Protein AF-A0A452Y6N9-F1 (afdb_monomer_lite)

pLDDT: mean 77.78, std 12.84, range [48.53, 96.44]

Sequence (101 aa):
MAAILVSGVMGVGLPLAGRKRRTVQTGSAVFVAAKAFAAGVILATGFVHMLHDAEHALSNPCLPAGPWRRFPFPGFVAMLAALATLVLDVLVTRFYETKHR

Foldseek 3Di:
DVVVVVVVCVVVVVVVVVVVPPPPDVPDVVVVVVVVVVVVVVVCCCVVPVLVVQLVVLCDPPDPCPDSNPDSVSVVVVVVVVVVVVVVVVVVVVVVVVVVD

InterPro domains:
  IPR003689 Zinc/iron permease [PF02535] (1-98)

Secondary structure (DSSP, 8-state):
-HHHHHHHHHHHHHHHHHHHSTTS-TT-HHHHHHHHHHHHHHHHIIIIIIHHHHHHHHT-TTS-TTTTTTS-HHHHHHHHHHHHHHHHHHHHHHHHHHHT-

Organism: Aegilops tauschii subsp. strangulata (NCBI:txid200361)

Structure (mmCIF, N/CA/C/O backbone):
data_AF-A0A452Y6N9-F1
#
_entry.id   AF-A0A452Y6N9-F1
#
loop_
_atom_site.group_PDB
_atom_site.id
_atom_site.type_symbol
_atom_site.label_atom_id
_atom_site.label_alt_id
_atom_site.label_comp_id
_atom_site.label_asym_id
_atom_site.label_entity_id
_atom_site.label_seq_id
_atom_site.pdbx_PDB_ins_code
_atom_site.Cartn_x
_atom_site.Cartn_y
_atom_site.Cartn_z
_atom_site.occupancy
_atom_site.B_iso_or_equiv
_atom_site.auth_seq_id
_atom_site.auth_comp_i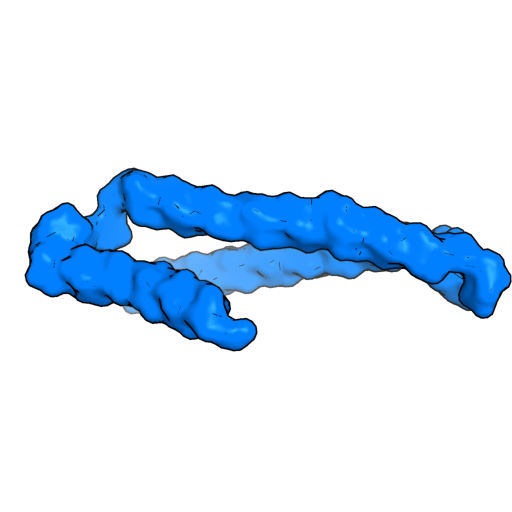d
_atom_site.auth_asym_id
_atom_site.auth_atom_id
_atom_site.pdbx_PDB_model_num
ATOM 1 N N . MET A 1 1 ? 8.325 -20.888 11.917 1.00 64.69 1 MET A N 1
ATOM 2 C CA . MET A 1 1 ? 6.887 -21.241 12.025 1.00 64.69 1 MET A CA 1
ATOM 3 C C . MET A 1 1 ? 6.258 -20.896 13.376 1.00 64.69 1 MET A C 1
ATOM 5 O O . MET A 1 1 ? 5.286 -20.155 13.372 1.00 64.69 1 MET A O 1
ATOM 9 N N . ALA A 1 2 ? 6.776 -21.384 14.514 1.00 80.31 2 ALA A N 1
ATOM 10 C CA . ALA A 1 2 ? 6.122 -21.214 15.824 1.00 80.31 2 ALA A CA 1
ATOM 11 C C . ALA A 1 2 ? 5.864 -19.745 16.221 1.00 80.31 2 ALA A C 1
ATOM 13 O O . ALA A 1 2 ? 4.771 -19.414 16.666 1.00 80.31 2 ALA A O 1
ATOM 14 N N . ALA A 1 3 ? 6.820 -18.846 15.971 1.00 82.19 3 ALA A N 1
ATOM 15 C CA . ALA A 1 3 ? 6.660 -17.420 16.270 1.00 82.19 3 ALA A CA 1
ATOM 16 C C . ALA A 1 3 ? 5.516 -16.751 15.481 1.00 82.19 3 ALA A C 1
ATOM 18 O O . ALA A 1 3 ? 4.844 -15.879 16.018 1.00 82.19 3 ALA A O 1
ATOM 19 N N . ILE A 1 4 ? 5.266 -17.187 14.240 1.00 82.44 4 ILE A N 1
ATOM 20 C CA . ILE A 1 4 ? 4.224 -16.633 13.356 1.00 82.44 4 ILE A CA 1
ATOM 21 C C . ILE A 1 4 ? 2.837 -17.095 13.821 1.00 82.44 4 ILE A C 1
ATOM 23 O O . ILE A 1 4 ? 1.884 -16.324 13.834 1.00 82.44 4 ILE A O 1
ATOM 27 N N . LEU A 1 5 ? 2.738 -18.356 14.250 1.00 83.62 5 LEU A N 1
ATOM 28 C CA . LEU A 1 5 ? 1.525 -18.910 14.852 1.00 83.62 5 LEU A CA 1
ATOM 29 C C . LEU A 1 5 ? 1.189 -18.200 16.164 1.00 83.62 5 LEU A C 1
ATOM 31 O O . LEU A 1 5 ? 0.053 -17.783 16.3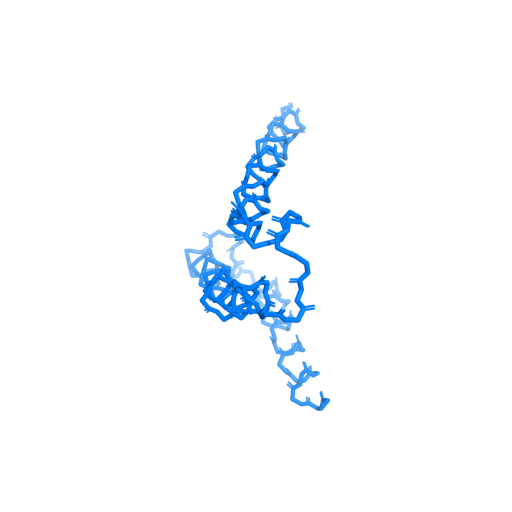56 1.00 83.62 5 LEU A O 1
ATOM 35 N N . VAL A 1 6 ? 2.176 -18.019 17.044 1.00 83.69 6 VAL A N 1
ATOM 36 C CA . VAL A 1 6 ? 1.972 -17.361 18.340 1.00 83.69 6 VAL A CA 1
ATOM 37 C C . VAL A 1 6 ? 1.612 -15.887 18.160 1.00 83.69 6 VAL A C 1
ATOM 39 O O . VAL A 1 6 ? 0.658 -15.422 18.779 1.00 83.69 6 VAL A O 1
ATOM 42 N N . SER A 1 7 ? 2.303 -15.153 17.284 1.00 81.38 7 SER A N 1
ATOM 43 C CA . SER A 1 7 ? 1.976 -13.748 17.013 1.00 81.38 7 SER A CA 1
ATOM 44 C C . SER A 1 7 ? 0.624 -13.587 16.313 1.00 81.38 7 SER A C 1
ATOM 46 O O . SER A 1 7 ? -0.121 -12.669 16.650 1.00 81.38 7 SER A O 1
ATOM 48 N N . GLY A 1 8 ? 0.255 -14.505 15.412 1.00 78.12 8 GLY A N 1
ATOM 49 C CA . GLY A 1 8 ? -1.059 -14.540 14.770 1.00 78.12 8 GLY A CA 1
ATOM 50 C C . GLY A 1 8 ? -2.191 -14.826 15.760 1.00 78.12 8 GLY A C 1
ATOM 51 O O . GLY A 1 8 ? -3.181 -14.096 15.796 1.00 78.12 8 GLY A O 1
ATOM 52 N N . VAL A 1 9 ? -2.026 -15.833 16.624 1.00 81.31 9 VAL A N 1
ATOM 53 C CA . VAL A 1 9 ? -2.996 -16.160 17.684 1.00 81.31 9 VAL A CA 1
ATOM 54 C C . VAL A 1 9 ? -3.120 -15.013 18.683 1.00 81.31 9 VAL A C 1
ATOM 56 O O . VAL A 1 9 ? -4.233 -14.677 19.076 1.00 81.31 9 VAL A O 1
ATOM 59 N N . MET A 1 10 ? -2.017 -14.361 19.055 1.00 77.62 10 MET A N 1
ATOM 60 C CA . MET A 1 10 ? -2.047 -13.189 19.933 1.00 77.62 10 MET A CA 1
ATOM 61 C C . MET A 1 10 ? -2.753 -12.002 19.255 1.00 77.62 10 MET A C 1
ATOM 63 O O . MET A 1 10 ? -3.625 -11.372 19.854 1.00 77.62 10 MET A O 1
ATOM 67 N N . GLY A 1 11 ? -2.429 -11.732 17.988 1.00 72.50 11 GLY A N 1
ATOM 68 C CA . GLY A 1 11 ? -2.984 -10.626 17.205 1.00 72.50 11 GLY A CA 1
ATOM 69 C C . GLY A 1 11 ? -4.482 -10.759 16.921 1.00 72.50 11 GLY A C 1
ATOM 70 O O . GLY A 1 11 ? -5.194 -9.758 16.935 1.00 72.50 11 GLY A O 1
ATOM 71 N N . VAL A 1 12 ? -4.983 -11.983 16.729 1.00 70.50 12 VAL A N 1
ATOM 72 C CA . VAL A 1 12 ? -6.419 -12.275 16.554 1.00 70.50 12 VAL A CA 1
ATOM 73 C C . VAL A 1 12 ? -7.124 -12.476 17.906 1.00 70.50 12 VAL A C 1
ATOM 75 O O . VAL A 1 12 ? -8.292 -12.120 18.066 1.00 70.50 12 VAL A O 1
ATOM 78 N N . GLY A 1 13 ? -6.415 -12.981 18.916 1.00 67.12 13 GLY A N 1
ATOM 79 C CA . GLY A 1 13 ? -6.934 -13.221 20.263 1.00 67.12 13 GLY A CA 1
ATOM 80 C C . GLY A 1 13 ? -7.236 -11.940 21.040 1.00 67.12 13 GLY A C 1
ATOM 81 O O . GLY A 1 13 ? -8.255 -11.873 21.724 1.00 67.12 13 GLY A O 1
ATOM 82 N N . LEU A 1 14 ? -6.413 -10.898 20.891 1.00 67.06 14 LEU A N 1
ATOM 83 C CA . LEU A 1 14 ? -6.620 -9.575 21.496 1.00 67.06 14 LEU A CA 1
ATOM 84 C C . LEU A 1 14 ? -7.983 -8.936 21.141 1.00 67.06 14 LEU A C 1
ATOM 86 O O . LEU A 1 14 ? -8.726 -8.581 22.062 1.00 67.06 14 LEU A O 1
ATOM 90 N N . PRO A 1 15 ? -8.386 -8.821 19.859 1.00 62.19 15 PRO A N 1
ATOM 91 C CA . PRO A 1 15 ? -9.700 -8.290 19.495 1.00 62.19 15 PRO A CA 1
ATOM 92 C C . PRO A 1 15 ? -10.858 -9.239 19.846 1.00 62.19 15 PRO A C 1
ATOM 94 O O . PRO A 1 15 ? -11.937 -8.756 20.191 1.00 62.19 15 PRO A O 1
ATOM 97 N N . LEU A 1 16 ? -10.664 -10.569 19.831 1.00 61.94 16 LEU A N 1
ATOM 98 C CA . LEU A 1 16 ? -11.702 -11.524 20.259 1.00 61.94 16 LEU A CA 1
ATOM 99 C C . LEU A 1 16 ? -11.958 -11.481 21.775 1.00 61.94 16 LEU A C 1
ATOM 101 O O . LEU A 1 16 ? -13.112 -11.455 22.205 1.00 61.94 16 LEU A O 1
ATOM 105 N N . ALA A 1 17 ? -10.903 -11.427 22.591 1.00 61.12 17 ALA A N 1
ATOM 106 C CA . ALA A 1 17 ? -11.009 -11.281 24.042 1.00 61.12 17 ALA A CA 1
ATOM 107 C C . ALA A 1 17 ? -11.564 -9.899 24.429 1.00 61.12 17 ALA A C 1
ATOM 109 O O . ALA A 1 17 ? -12.393 -9.794 25.339 1.00 61.12 17 ALA A O 1
ATOM 110 N N . GLY A 1 18 ? -11.183 -8.856 23.681 1.00 59.22 18 GLY A N 1
ATOM 111 C CA . GLY A 1 18 ? -11.741 -7.507 23.785 1.00 59.22 18 GLY A CA 1
ATOM 112 C C . GLY A 1 18 ? -13.229 -7.425 23.435 1.00 59.22 18 GLY A C 1
ATOM 113 O O . GLY A 1 18 ? -13.933 -6.609 24.013 1.00 59.22 18 GLY A O 1
ATOM 114 N N . ARG A 1 19 ? -13.750 -8.309 22.571 1.00 55.59 19 ARG A N 1
ATOM 115 C CA . ARG A 1 19 ? -15.191 -8.405 22.264 1.00 55.59 19 ARG A CA 1
ATOM 116 C C . ARG A 1 19 ? -16.010 -9.013 23.412 1.00 55.59 19 ARG A C 1
ATOM 118 O O . ARG A 1 19 ? -17.188 -8.698 23.553 1.00 55.59 19 ARG A O 1
ATOM 125 N N . LYS A 1 20 ? -15.399 -9.886 24.227 1.00 53.84 20 LYS A N 1
ATOM 126 C CA . LYS A 1 20 ? -16.055 -10.591 25.349 1.00 53.84 20 LYS A CA 1
ATOM 127 C C . LYS A 1 20 ? -16.229 -9.702 26.584 1.00 53.84 20 LYS A C 1
ATOM 129 O O . LYS A 1 20 ? -17.196 -9.860 27.324 1.00 53.84 20 LYS A O 1
ATOM 134 N N . ARG A 1 21 ? -15.322 -8.747 26.808 1.00 53.47 21 ARG A N 1
ATOM 135 C CA . ARG A 1 21 ? -15.524 -7.665 27.779 1.00 53.47 21 ARG A CA 1
ATOM 136 C C . ARG A 1 21 ? -16.152 -6.500 27.029 1.00 53.47 21 ARG A C 1
ATOM 138 O O . ARG A 1 21 ? -15.490 -5.886 26.208 1.00 53.47 21 ARG A O 1
ATOM 145 N N . ARG A 1 22 ? -17.412 -6.179 27.320 1.00 48.72 22 ARG A N 1
ATOM 146 C CA . ARG A 1 22 ? -18.232 -5.092 26.735 1.00 48.72 22 ARG A CA 1
ATOM 147 C C . ARG A 1 22 ? -17.657 -3.663 26.933 1.00 48.72 22 ARG A C 1
ATOM 149 O O . ARG A 1 22 ? -18.411 -2.702 26.979 1.00 48.72 22 ARG A O 1
ATOM 156 N N . THR A 1 23 ? -16.341 -3.530 27.091 1.00 48.72 23 THR A N 1
ATOM 157 C CA . THR A 1 23 ? -15.558 -2.323 27.377 1.00 48.72 23 THR A CA 1
ATOM 158 C C . THR A 1 23 ? -14.702 -1.896 26.183 1.00 48.72 23 THR A C 1
ATOM 160 O O . THR A 1 23 ? -14.342 -0.729 26.094 1.00 48.72 23 THR A O 1
ATOM 163 N N . VAL A 1 24 ? -14.420 -2.778 25.215 1.00 51.88 24 VAL A N 1
ATOM 164 C CA . VAL A 1 24 ? -13.861 -2.348 23.924 1.00 51.88 24 VAL A CA 1
ATOM 165 C C . VAL A 1 24 ? -15.026 -2.134 22.965 1.00 51.88 24 VAL A C 1
ATOM 167 O O . VAL A 1 24 ? -15.295 -2.937 22.072 1.00 51.88 24 VAL A O 1
ATOM 170 N N . GLN A 1 25 ? -15.771 -1.047 23.189 1.00 53.72 25 GLN A N 1
ATOM 171 C CA . GLN A 1 25 ? -16.605 -0.479 22.135 1.00 53.72 25 GLN A CA 1
ATOM 172 C C . GLN A 1 25 ? -15.739 -0.380 20.881 1.00 53.72 25 GLN A C 1
ATOM 174 O O . GLN A 1 25 ? -14.613 0.115 20.928 1.00 53.72 25 GLN A O 1
ATOM 179 N N . THR A 1 26 ? -16.263 -0.860 19.762 1.00 52.28 26 THR A N 1
ATOM 180 C CA . THR A 1 26 ? -15.599 -0.980 18.455 1.00 5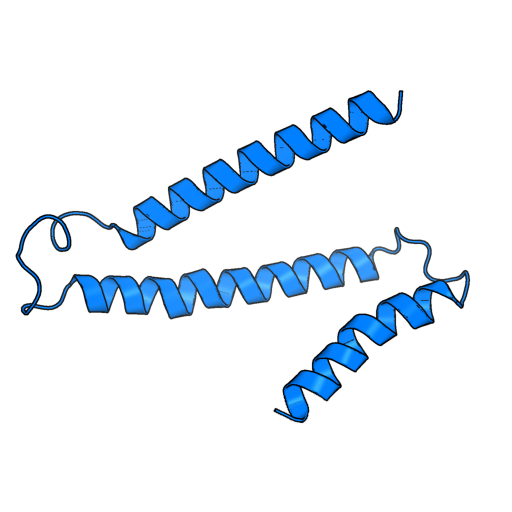2.28 26 THR A CA 1
ATOM 181 C C . THR A 1 26 ? -15.237 0.386 17.825 1.00 52.28 26 THR A C 1
ATOM 183 O O . THR A 1 26 ? -15.011 0.474 16.625 1.00 52.28 26 THR A O 1
ATOM 186 N N . GLY A 1 27 ? -15.159 1.443 18.644 1.00 53.69 27 GLY A N 1
ATOM 187 C CA . GLY A 1 27 ? -14.771 2.814 18.327 1.00 53.69 27 GLY A CA 1
ATOM 188 C C . GLY A 1 27 ? -13.844 3.463 19.369 1.00 53.69 27 GLY A C 1
ATOM 189 O O . GLY A 1 27 ? -13.750 4.685 19.394 1.00 53.69 27 GLY A O 1
ATOM 190 N N . SER A 1 28 ? -13.158 2.707 20.243 1.00 65.06 28 SER A N 1
ATOM 191 C CA . SER A 1 28 ? -12.121 3.316 21.092 1.00 65.06 28 SER A CA 1
ATOM 192 C C . SER A 1 28 ? -10.931 3.752 20.224 1.00 65.06 28 SER A C 1
ATOM 194 O O . SER A 1 28 ? -10.424 2.978 19.408 1.00 65.06 28 SER A O 1
ATOM 196 N N . ALA A 1 29 ? -10.479 5.000 20.386 1.00 68.81 29 ALA A N 1
ATOM 197 C CA . ALA A 1 29 ? -9.402 5.602 19.589 1.00 68.81 29 ALA A CA 1
ATOM 198 C C . ALA A 1 29 ? -8.128 4.735 19.531 1.00 68.81 29 ALA A C 1
ATOM 200 O O . ALA A 1 29 ? -7.419 4.725 18.530 1.00 68.81 29 ALA A O 1
ATOM 201 N N . VAL A 1 30 ? -7.886 3.936 20.574 1.00 72.31 30 VAL A N 1
ATOM 202 C CA . VAL A 1 30 ? -6.767 2.991 20.674 1.00 72.31 30 VAL A CA 1
ATOM 203 C C . VAL A 1 30 ? -6.826 1.894 19.602 1.00 72.31 30 VAL A C 1
ATOM 205 O O . VAL A 1 30 ? -5.797 1.538 19.036 1.00 72.31 30 VAL A O 1
ATOM 208 N N . PHE A 1 31 ? -8.010 1.370 19.269 1.00 72.94 31 PHE A N 1
ATOM 209 C CA . PHE A 1 31 ? -8.147 0.331 18.242 1.00 72.94 31 PHE A CA 1
ATOM 210 C C . PHE A 1 31 ? -7.944 0.886 16.826 1.00 72.94 31 PHE A C 1
ATOM 212 O O . PHE A 1 31 ? -7.337 0.231 15.977 1.00 72.94 31 PHE A O 1
ATOM 219 N N . VAL A 1 32 ? -8.410 2.114 16.583 1.00 76.62 32 VAL A N 1
ATOM 220 C CA . VAL A 1 32 ? -8.164 2.832 15.324 1.00 76.62 32 VAL A CA 1
ATOM 221 C C . VAL A 1 32 ? -6.676 3.156 15.184 1.00 76.62 32 VAL A C 1
ATOM 223 O O . VAL A 1 32 ? -6.096 2.879 14.137 1.00 76.62 32 VAL A O 1
ATOM 226 N N . ALA A 1 33 ? -6.035 3.642 16.252 1.00 79.44 33 ALA A N 1
ATOM 227 C CA . ALA A 1 33 ? -4.599 3.907 16.279 1.00 79.44 33 ALA A CA 1
ATOM 228 C C . ALA A 1 33 ? -3.772 2.638 16.019 1.00 79.44 33 ALA A C 1
ATOM 230 O O . ALA A 1 33 ? -2.842 2.667 15.218 1.00 79.44 33 ALA A O 1
ATOM 231 N N . ALA A 1 34 ? -4.145 1.503 16.618 1.00 82.12 34 ALA A N 1
ATOM 232 C CA . ALA A 1 34 ? -3.470 0.228 16.381 1.00 82.12 34 ALA A CA 1
ATOM 233 C C . ALA A 1 34 ? -3.604 -0.244 14.921 1.00 82.12 34 ALA A C 1
ATOM 235 O O . ALA A 1 34 ? -2.624 -0.690 14.326 1.00 82.12 34 ALA A O 1
ATOM 236 N N . LYS A 1 35 ? -4.794 -0.106 14.316 1.00 79.62 35 LYS A N 1
ATOM 237 C CA . LYS A 1 35 ? -5.006 -0.405 12.889 1.00 79.62 35 LYS A CA 1
ATOM 238 C C . LYS A 1 35 ? -4.186 0.509 11.980 1.00 79.62 35 LYS A C 1
ATOM 240 O O . LYS A 1 35 ? -3.551 0.014 11.053 1.00 79.62 35 LYS A O 1
ATOM 245 N N . ALA A 1 36 ? -4.179 1.813 12.256 1.00 86.44 36 ALA A N 1
ATOM 246 C CA . ALA A 1 36 ? -3.406 2.786 11.489 1.00 86.44 36 ALA A CA 1
ATOM 247 C C . ALA A 1 36 ? -1.897 2.516 11.593 1.00 86.44 36 ALA A C 1
ATOM 249 O O . ALA A 1 36 ? -1.195 2.546 10.586 1.00 86.44 36 ALA A O 1
ATOM 250 N N . PHE A 1 37 ? -1.409 2.165 12.786 1.00 88.00 37 PHE A N 1
ATOM 251 C CA . PHE A 1 37 ? -0.015 1.786 13.001 1.00 88.00 37 PHE A CA 1
ATOM 252 C C . PHE A 1 37 ? 0.363 0.522 12.219 1.00 88.00 37 PHE A C 1
ATOM 254 O O . PHE A 1 37 ? 1.367 0.515 11.511 1.00 88.00 37 PHE A O 1
ATOM 261 N N . ALA A 1 38 ? -0.466 -0.526 12.282 1.00 86.00 38 ALA A N 1
ATOM 262 C CA . ALA A 1 38 ? -0.235 -1.758 11.531 1.00 86.00 38 ALA A CA 1
ATOM 263 C C . ALA A 1 38 ? -0.204 -1.511 10.012 1.00 86.00 38 ALA A C 1
ATOM 265 O O . ALA A 1 38 ? 0.711 -1.979 9.334 1.00 86.00 38 ALA A O 1
ATOM 266 N N . ALA A 1 39 ? -1.154 -0.731 9.485 1.00 87.75 39 ALA A N 1
ATOM 267 C CA . ALA A 1 39 ? -1.158 -0.330 8.080 1.00 87.75 39 ALA A CA 1
ATOM 268 C C . ALA A 1 39 ? 0.106 0.468 7.709 1.00 87.75 39 ALA A C 1
ATOM 270 O O . ALA A 1 39 ? 0.705 0.213 6.667 1.00 87.75 39 ALA A O 1
ATOM 271 N N . GLY A 1 40 ? 0.560 1.370 8.585 1.00 88.38 40 GLY A N 1
ATOM 272 C CA . GLY A 1 40 ? 1.792 2.138 8.404 1.00 88.38 40 GLY A CA 1
ATOM 273 C C . GLY A 1 40 ? 3.049 1.269 8.321 1.00 88.38 40 GLY A C 1
ATOM 274 O O . GLY A 1 40 ? 3.872 1.483 7.437 1.00 88.38 40 GLY A O 1
ATOM 275 N N . VAL A 1 41 ? 3.185 0.248 9.175 1.00 91.31 41 VAL A N 1
ATOM 276 C CA . VAL A 1 41 ? 4.326 -0.690 9.130 1.00 91.31 41 VAL A CA 1
ATOM 277 C C . VAL A 1 41 ? 4.339 -1.492 7.822 1.00 91.31 41 VAL A C 1
ATOM 279 O O . VAL A 1 41 ? 5.395 -1.667 7.209 1.00 91.31 41 VAL A O 1
ATOM 282 N N . ILE A 1 42 ? 3.174 -1.948 7.356 1.00 90.31 42 ILE A N 1
ATOM 283 C CA . ILE A 1 42 ? 3.049 -2.667 6.077 1.00 90.31 42 ILE A CA 1
ATOM 284 C C . ILE A 1 42 ? 3.403 -1.743 4.903 1.00 90.31 42 ILE A C 1
ATOM 286 O O . ILE A 1 42 ? 4.158 -2.131 4.014 1.00 90.31 42 ILE A O 1
ATOM 290 N N . LEU A 1 43 ? 2.919 -0.498 4.914 1.00 89.00 43 LEU A N 1
ATOM 291 C CA . LEU A 1 43 ? 3.263 0.483 3.884 1.00 89.00 43 LEU A CA 1
ATOM 292 C C . LEU A 1 43 ? 4.759 0.819 3.891 1.00 89.00 43 LEU A C 1
ATOM 294 O O . LEU A 1 43 ? 5.380 0.820 2.832 1.00 89.00 43 LEU A O 1
ATOM 298 N N . ALA A 1 44 ? 5.362 1.043 5.061 1.00 89.25 44 ALA A N 1
ATOM 299 C CA . ALA A 1 44 ? 6.787 1.346 5.180 1.00 89.25 44 ALA A CA 1
ATOM 300 C C . ALA A 1 44 ? 7.661 0.197 4.655 1.00 89.25 44 ALA A C 1
ATOM 302 O O . ALA A 1 44 ? 8.610 0.430 3.913 1.00 89.25 44 ALA A O 1
ATOM 303 N N . THR A 1 45 ? 7.320 -1.050 4.983 1.00 90.50 45 THR A N 1
ATOM 304 C CA . THR A 1 45 ? 8.050 -2.222 4.473 1.00 90.50 45 THR A CA 1
ATOM 305 C C . THR A 1 45 ? 7.884 -2.397 2.960 1.00 90.50 45 THR A C 1
ATOM 307 O O . THR A 1 45 ? 8.864 -2.668 2.269 1.00 90.50 45 THR A O 1
ATOM 310 N N . GLY A 1 46 ? 6.690 -2.159 2.413 1.00 87.19 46 GLY A N 1
ATOM 311 C CA . GLY A 1 46 ? 6.461 -2.191 0.966 1.00 87.19 46 GLY A CA 1
ATOM 312 C C . GLY A 1 46 ? 7.226 -1.103 0.202 1.00 87.19 46 GLY A C 1
ATOM 313 O O . GLY A 1 46 ? 7.913 -1.396 -0.773 1.00 87.19 46 GLY A O 1
ATOM 314 N N . PHE A 1 47 ? 7.152 0.152 0.649 1.00 85.06 47 PHE A N 1
ATOM 315 C CA . PHE A 1 47 ? 7.761 1.279 -0.065 1.00 85.06 47 PHE A CA 1
ATOM 316 C C . PHE A 1 47 ? 9.270 1.409 0.155 1.00 85.06 47 PHE A C 1
ATOM 318 O O . PHE A 1 47 ? 9.977 1.786 -0.770 1.00 85.06 47 PHE A O 1
ATOM 325 N N . VAL A 1 48 ? 9.782 1.123 1.353 1.00 83.75 48 VAL A N 1
ATOM 326 C CA . VAL A 1 48 ? 11.209 1.333 1.652 1.00 83.75 48 VAL A CA 1
ATOM 327 C C . VAL A 1 48 ? 12.044 0.108 1.299 1.00 83.75 48 VAL A C 1
ATOM 329 O O . VAL A 1 48 ? 13.112 0.259 0.720 1.00 83.75 48 VAL A O 1
ATOM 332 N N . HIS A 1 49 ? 11.575 -1.101 1.624 1.00 83.31 49 HIS A N 1
ATOM 333 C CA . HIS A 1 49 ? 12.329 -2.326 1.337 1.00 83.31 49 HIS A CA 1
ATOM 334 C C . HIS A 1 49 ? 12.041 -2.847 -0.070 1.00 83.31 49 HIS A C 1
ATOM 336 O O . HIS A 1 49 ? 12.949 -2.979 -0.883 1.00 83.31 49 HIS A O 1
ATOM 342 N N . MET A 1 50 ? 10.771 -3.117 -0.382 1.00 84.06 50 MET A N 1
ATOM 343 C CA . MET A 1 50 ? 10.439 -3.846 -1.612 1.00 84.06 50 MET A CA 1
ATOM 344 C C . MET A 1 50 ? 10.570 -2.976 -2.865 1.00 84.06 50 MET A C 1
ATOM 346 O O . MET A 1 50 ? 11.021 -3.460 -3.900 1.00 84.06 50 MET A O 1
ATOM 350 N N . LEU A 1 51 ? 10.195 -1.694 -2.792 1.00 82.94 51 LEU A N 1
ATOM 351 C CA . LEU A 1 51 ? 10.279 -0.795 -3.946 1.00 82.94 51 LEU A CA 1
ATOM 352 C C . LEU A 1 51 ? 11.731 -0.481 -4.333 1.00 82.94 51 LEU A C 1
ATOM 354 O O . LEU A 1 51 ? 12.047 -0.447 -5.520 1.00 82.94 51 LEU A O 1
ATOM 358 N N . HIS A 1 52 ? 12.606 -0.281 -3.343 1.00 81.19 52 HIS A N 1
ATOM 359 C CA . HIS A 1 52 ? 14.017 0.032 -3.571 1.00 81.19 52 HIS A CA 1
ATOM 360 C C . HIS A 1 52 ? 14.771 -1.170 -4.161 1.00 81.19 52 HIS A C 1
ATOM 362 O O . HIS A 1 52 ? 15.484 -1.022 -5.153 1.00 81.19 52 HIS A O 1
ATOM 368 N N . ASP A 1 53 ? 14.533 -2.376 -3.631 1.00 82.75 53 ASP A N 1
ATOM 369 C CA . ASP A 1 53 ? 15.061 -3.615 -4.219 1.00 82.75 53 ASP A CA 1
ATOM 370 C C . ASP A 1 53 ? 14.531 -3.843 -5.640 1.00 82.75 53 ASP A C 1
ATOM 372 O O . ASP A 1 53 ? 15.285 -4.245 -6.528 1.00 82.75 53 ASP A O 1
ATOM 376 N N . ALA A 1 54 ? 13.251 -3.549 -5.894 1.00 81.38 54 ALA A N 1
ATOM 377 C CA . ALA A 1 54 ? 12.678 -3.658 -7.231 1.00 81.38 54 ALA A CA 1
ATOM 378 C C . ALA A 1 54 ? 13.342 -2.687 -8.222 1.00 81.38 54 ALA A C 1
ATOM 380 O O . ALA A 1 54 ? 13.640 -3.073 -9.351 1.00 81.38 54 ALA A O 1
ATOM 381 N N . GLU A 1 55 ? 13.620 -1.446 -7.819 1.00 78.62 55 GLU A N 1
ATOM 382 C CA . GLU A 1 55 ? 14.297 -0.466 -8.675 1.00 78.62 55 GLU A CA 1
ATOM 383 C C . GLU A 1 55 ? 15.735 -0.887 -9.016 1.00 78.62 55 GLU A C 1
ATOM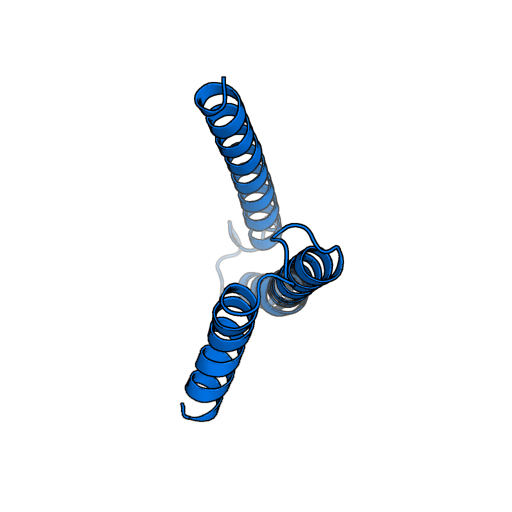 385 O O . GLU A 1 55 ? 16.150 -0.809 -10.180 1.00 78.62 55 GLU A O 1
ATOM 390 N N . HIS A 1 56 ? 16.469 -1.425 -8.039 1.00 76.50 56 HIS A N 1
ATOM 391 C CA . HIS A 1 56 ? 17.802 -1.985 -8.260 1.00 76.50 56 HIS A CA 1
ATOM 392 C C . HIS A 1 56 ? 17.780 -3.232 -9.147 1.00 76.50 56 HIS A C 1
ATOM 394 O O . HIS A 1 56 ? 18.588 -3.344 -10.073 1.00 76.50 56 HIS A O 1
ATOM 400 N N . ALA A 1 57 ? 16.837 -4.147 -8.917 1.00 77.94 57 ALA A N 1
ATOM 401 C CA . ALA A 1 57 ? 16.683 -5.353 -9.720 1.00 77.94 57 ALA A CA 1
ATOM 402 C C . ALA A 1 57 ? 16.375 -5.023 -11.191 1.00 77.94 57 ALA A C 1
ATOM 404 O O . ALA A 1 57 ? 16.969 -5.628 -12.086 1.00 77.94 57 ALA A O 1
ATOM 405 N N . LEU A 1 58 ? 15.510 -4.032 -11.443 1.00 71.94 58 LEU A N 1
ATOM 406 C CA . LEU A 1 58 ? 15.134 -3.594 -12.792 1.00 71.94 58 LEU A CA 1
ATOM 407 C C . LEU A 1 58 ? 16.211 -2.743 -13.487 1.00 71.94 58 LEU A C 1
ATOM 409 O O . LEU A 1 58 ? 16.228 -2.672 -14.717 1.00 71.94 58 LEU A O 1
ATOM 413 N N . SER A 1 59 ? 17.132 -2.140 -12.729 1.00 70.88 59 SER A N 1
ATOM 414 C CA . SER A 1 59 ? 18.259 -1.359 -13.263 1.00 70.88 59 SER A CA 1
ATOM 415 C C . SER A 1 59 ? 19.483 -2.204 -13.641 1.00 70.88 59 SER A C 1
ATOM 417 O O . SER A 1 59 ? 20.475 -1.661 -14.135 1.00 70.88 59 SER A O 1
ATOM 419 N N . ASN A 1 60 ? 19.434 -3.527 -13.448 1.00 72.25 60 ASN A N 1
ATOM 42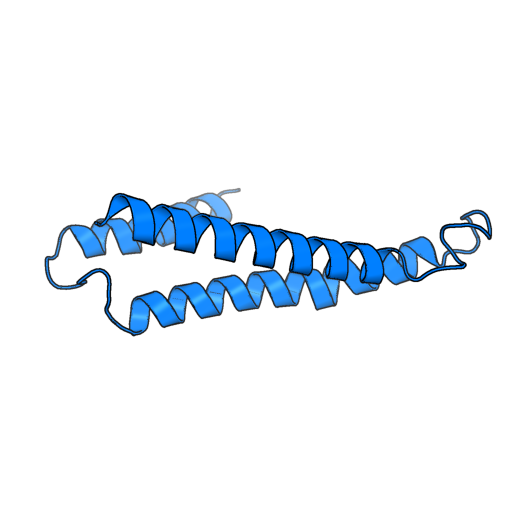0 C CA . ASN A 1 60 ? 20.564 -4.409 -13.733 1.00 72.25 60 ASN A CA 1
ATOM 421 C C . ASN A 1 60 ? 20.970 -4.414 -15.221 1.00 72.25 60 ASN A C 1
ATOM 423 O O . ASN A 1 60 ? 20.114 -4.412 -16.109 1.00 72.25 60 ASN A O 1
ATOM 427 N N . PRO A 1 61 ? 22.281 -4.514 -15.520 1.00 69.75 61 PRO A N 1
ATOM 428 C CA . PRO A 1 61 ? 22.792 -4.577 -16.890 1.00 69.75 61 PRO A CA 1
ATOM 429 C C . PRO A 1 61 ? 22.413 -5.875 -17.620 1.00 69.75 61 PRO A C 1
ATOM 431 O O . PRO A 1 61 ? 22.499 -5.925 -18.842 1.00 69.75 61 PRO A O 1
ATOM 434 N N . CYS A 1 62 ? 21.977 -6.905 -16.886 1.00 72.00 62 CYS A N 1
ATOM 435 C CA . CYS A 1 62 ? 21.516 -8.179 -17.438 1.00 72.00 62 CYS A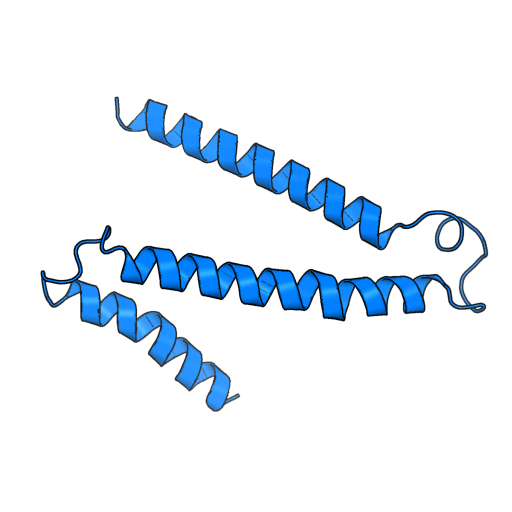 CA 1
ATOM 436 C C . CYS A 1 62 ? 20.092 -8.117 -18.019 1.00 72.00 62 CYS A C 1
ATOM 438 O O . CYS A 1 62 ? 19.701 -9.031 -18.744 1.00 72.00 62 CYS A O 1
ATOM 440 N N . LEU A 1 63 ? 19.306 -7.078 -17.703 1.00 71.81 63 LEU A N 1
ATOM 441 C CA . LEU A 1 63 ? 17.979 -6.884 -18.287 1.00 71.81 63 LEU A CA 1
ATOM 442 C C . LEU A 1 63 ? 18.076 -6.047 -19.576 1.00 71.81 63 LEU A C 1
ATOM 444 O O . LEU A 1 63 ? 18.831 -5.072 -19.626 1.00 71.81 63 LEU A O 1
ATOM 448 N N . PRO A 1 64 ? 17.295 -6.384 -20.621 1.00 70.62 64 PRO A N 1
ATOM 449 C CA . PRO A 1 64 ? 17.266 -5.615 -21.859 1.00 70.62 64 PRO A CA 1
ATOM 450 C C . PRO A 1 64 ? 16.911 -4.145 -21.585 1.00 70.62 64 PRO A C 1
ATOM 452 O O . PRO A 1 64 ? 16.000 -3.836 -20.816 1.00 70.62 64 PRO A O 1
ATOM 455 N N . ALA A 1 65 ? 17.632 -3.226 -22.240 1.00 66.31 65 ALA A N 1
ATOM 456 C CA . ALA A 1 65 ? 17.586 -1.780 -21.985 1.00 66.31 65 ALA A CA 1
ATOM 457 C C . ALA A 1 65 ? 16.202 -1.119 -22.183 1.00 66.31 65 ALA A C 1
ATOM 459 O O . ALA A 1 65 ? 16.000 0.031 -21.792 1.00 66.31 65 ALA A O 1
ATOM 460 N N . GLY A 1 66 ? 15.234 -1.823 -22.769 1.00 65.56 66 GLY A N 1
ATOM 461 C CA . GLY A 1 66 ? 13.829 -1.432 -22.783 1.00 65.56 66 GLY A CA 1
ATOM 462 C C . GLY A 1 66 ? 12.930 -2.655 -22.588 1.00 65.56 66 GLY A C 1
ATOM 463 O O . GLY A 1 66 ? 13.287 -3.736 -23.055 1.00 65.56 66 GLY A O 1
ATOM 464 N N . PRO A 1 67 ? 11.769 -2.519 -21.924 1.00 68.38 67 PRO A N 1
ATOM 465 C CA . PRO A 1 67 ? 11.212 -1.310 -21.300 1.00 68.38 67 PRO A CA 1
ATOM 466 C C . PRO A 1 67 ? 11.690 -1.079 -19.849 1.00 68.38 67 PRO A C 1
ATOM 468 O O . PRO A 1 67 ? 11.631 0.044 -19.356 1.00 68.38 67 PRO A O 1
ATOM 471 N N . TRP A 1 68 ? 12.220 -2.111 -19.189 1.00 68.38 68 TRP A N 1
ATOM 472 C CA . TRP A 1 68 ? 12.474 -2.165 -17.741 1.00 68.38 68 TRP A CA 1
ATOM 473 C C . TRP A 1 68 ? 13.440 -1.105 -17.198 1.00 68.38 68 TRP A C 1
ATOM 475 O O . TRP A 1 68 ? 13.228 -0.600 -16.102 1.00 68.38 68 TRP A O 1
ATOM 485 N N . ARG A 1 69 ? 14.459 -0.722 -17.979 1.00 66.12 69 ARG A N 1
ATOM 486 C CA . ARG A 1 69 ? 15.474 0.274 -17.584 1.00 66.12 69 ARG A CA 1
ATOM 487 C C . ARG A 1 69 ? 15.124 1.717 -17.949 1.00 66.12 69 ARG A C 1
ATOM 489 O O . ARG A 1 69 ? 15.856 2.635 -17.595 1.00 66.12 69 ARG A O 1
ATOM 496 N N . ARG A 1 70 ? 14.062 1.913 -18.734 1.00 67.12 70 ARG A N 1
ATOM 497 C CA . ARG A 1 70 ? 13.732 3.196 -19.376 1.00 67.12 70 ARG A CA 1
ATOM 498 C C . ARG A 1 70 ? 12.610 3.943 -18.663 1.00 67.12 70 ARG A C 1
ATOM 500 O O . ARG A 1 70 ? 12.427 5.130 -18.907 1.00 67.12 70 ARG A O 1
ATOM 507 N N . PHE A 1 71 ? 11.866 3.251 -17.805 1.00 69.50 71 PHE A N 1
ATOM 508 C CA . PHE A 1 71 ? 10.733 3.801 -17.078 1.00 69.50 71 PHE A CA 1
ATOM 509 C C . PHE A 1 71 ? 10.731 3.275 -15.636 1.00 69.50 71 PHE A C 1
ATOM 511 O O . PHE A 1 71 ? 11.000 2.086 -15.451 1.00 69.50 71 PHE A O 1
ATOM 518 N N . PRO A 1 72 ? 10.419 4.108 -14.623 1.00 75.31 72 PRO A N 1
ATOM 519 C CA . PRO A 1 72 ? 10.317 3.675 -13.230 1.00 75.31 72 PRO A CA 1
ATOM 520 C C . PRO A 1 72 ? 9.054 2.819 -13.025 1.00 75.31 72 PRO A C 1
ATOM 522 O O . PRO A 1 72 ? 8.061 3.244 -12.434 1.00 75.31 72 PRO A O 1
ATOM 525 N N . PHE A 1 73 ? 9.090 1.588 -13.539 1.00 79.88 73 PHE A N 1
ATOM 526 C CA . PHE A 1 73 ? 8.027 0.590 -13.415 1.00 79.88 73 PHE A CA 1
ATOM 527 C C . PHE A 1 73 ? 7.583 0.339 -11.969 1.00 79.88 73 PHE A C 1
ATOM 529 O O . PHE A 1 73 ? 6.371 0.286 -11.749 1.00 79.88 73 PHE A O 1
ATOM 536 N N . PRO A 1 74 ? 8.494 0.229 -10.977 1.00 84.38 74 PRO A N 1
ATOM 537 C CA . PRO A 1 74 ? 8.090 0.015 -9.592 1.00 84.38 74 PRO A CA 1
ATOM 538 C C . PRO A 1 74 ? 7.223 1.172 -9.079 1.00 84.38 74 PRO A C 1
ATOM 540 O O . PRO A 1 74 ? 6.135 0.947 -8.549 1.00 84.38 74 PRO A O 1
ATOM 543 N N . GLY A 1 75 ? 7.651 2.417 -9.316 1.00 85.06 75 GLY A N 1
ATOM 544 C CA . GLY A 1 75 ? 6.898 3.614 -8.931 1.00 85.06 75 GLY A CA 1
ATOM 545 C C . GLY A 1 75 ? 5.553 3.744 -9.653 1.00 85.06 75 GLY A C 1
ATOM 546 O O . GLY A 1 75 ? 4.552 4.111 -9.038 1.00 85.06 75 GLY A O 1
ATOM 547 N N . PHE A 1 76 ? 5.489 3.383 -10.938 1.00 86.38 76 PHE A N 1
ATOM 548 C CA . PHE A 1 76 ? 4.235 3.383 -11.696 1.00 86.38 76 PHE A CA 1
ATOM 549 C C . PHE A 1 76 ? 3.213 2.388 -11.141 1.00 86.38 76 PHE A C 1
ATOM 551 O O . PHE A 1 76 ? 2.054 2.750 -10.933 1.00 86.38 76 PHE A O 1
ATOM 558 N N . VAL A 1 77 ? 3.635 1.154 -10.852 1.00 87.56 77 VAL A N 1
ATOM 559 C CA . VAL A 1 77 ? 2.751 0.143 -10.253 1.00 87.56 77 VAL A CA 1
ATOM 560 C C . VAL A 1 77 ? 2.310 0.574 -8.854 1.00 87.56 77 VAL A C 1
ATOM 562 O O . VAL A 1 77 ? 1.142 0.397 -8.514 1.00 87.56 77 VAL A O 1
ATOM 565 N N . ALA A 1 78 ? 3.189 1.202 -8.066 1.00 89.81 78 ALA A N 1
ATOM 566 C CA . ALA A 1 78 ? 2.830 1.739 -6.755 1.00 89.81 78 ALA A CA 1
ATOM 567 C C . ALA A 1 78 ? 1.736 2.821 -6.845 1.00 89.81 78 ALA A C 1
ATOM 569 O O . ALA A 1 78 ? 0.746 2.761 -6.114 1.00 89.81 78 ALA A O 1
ATOM 570 N N . MET A 1 79 ? 1.862 3.771 -7.777 1.00 91.12 79 MET A N 1
ATOM 571 C CA . MET A 1 79 ? 0.845 4.805 -8.024 1.00 91.12 79 MET A CA 1
ATOM 572 C C . MET A 1 79 ? -0.479 4.208 -8.521 1.00 91.12 79 MET A C 1
ATOM 574 O O . MET A 1 79 ? -1.548 4.605 -8.058 1.00 91.12 79 MET A O 1
ATOM 578 N N . LEU A 1 80 ? -0.421 3.217 -9.418 1.00 93.19 80 LEU A N 1
ATOM 579 C CA . LEU A 1 80 ? -1.605 2.502 -9.900 1.00 93.19 80 LEU A CA 1
ATOM 580 C C . LEU A 1 80 ? -2.320 1.767 -8.755 1.00 93.19 80 LEU A C 1
ATOM 582 O O . LEU A 1 80 ? -3.543 1.836 -8.645 1.00 93.19 80 LEU A O 1
ATOM 586 N N . ALA A 1 81 ? -1.567 1.098 -7.879 1.00 92.56 81 ALA A N 1
ATOM 587 C CA . ALA A 1 81 ? -2.105 0.410 -6.711 1.00 92.56 81 ALA A CA 1
ATOM 588 C C . ALA A 1 81 ? -2.745 1.391 -5.715 1.00 92.56 81 ALA A C 1
ATOM 590 O O . ALA A 1 81 ? -3.820 1.106 -5.181 1.00 92.56 81 ALA A O 1
ATOM 591 N N . ALA A 1 82 ? -2.136 2.562 -5.498 1.00 91.75 82 ALA A N 1
ATOM 592 C CA . ALA A 1 82 ? -2.704 3.616 -4.660 1.00 91.75 82 ALA A CA 1
ATOM 593 C C . ALA A 1 82 ? -4.028 4.150 -5.233 1.00 91.75 82 ALA A C 1
ATOM 595 O O . ALA A 1 82 ? -5.009 4.269 -4.499 1.00 91.75 82 ALA A O 1
ATOM 596 N N . LEU A 1 83 ? -4.092 4.389 -6.548 1.00 95.56 83 LEU A N 1
ATOM 597 C CA . LEU A 1 83 ? -5.322 4.801 -7.226 1.00 95.56 83 LEU A CA 1
ATOM 598 C C . LEU A 1 83 ? -6.411 3.724 -7.127 1.00 95.56 83 LEU A C 1
ATOM 600 O O . LEU A 1 83 ? -7.547 4.033 -6.778 1.00 95.56 83 LEU A O 1
ATOM 604 N N . ALA A 1 84 ? -6.071 2.460 -7.388 1.00 94.62 84 ALA A N 1
ATOM 605 C CA . ALA A 1 84 ? -7.011 1.346 -7.275 1.00 94.62 84 ALA A CA 1
ATOM 606 C C . ALA A 1 84 ? -7.543 1.191 -5.841 1.00 94.62 84 ALA A C 1
ATOM 608 O O . ALA A 1 84 ? -8.741 0.987 -5.646 1.00 94.62 84 ALA A O 1
ATOM 609 N N . THR A 1 85 ? -6.672 1.347 -4.839 1.00 93.25 85 THR A N 1
ATOM 610 C CA . THR A 1 85 ? -7.057 1.327 -3.420 1.00 93.25 85 THR A CA 1
ATOM 611 C C . THR A 1 85 ? -8.010 2.473 -3.093 1.00 93.25 85 THR A C 1
ATOM 613 O O . THR A 1 85 ? -9.027 2.236 -2.450 1.00 93.25 85 THR A O 1
ATOM 616 N N . LEU A 1 86 ? -7.739 3.689 -3.580 1.00 94.12 86 LEU A N 1
ATOM 617 C CA . LEU A 1 86 ? -8.620 4.844 -3.381 1.00 94.12 86 LEU A CA 1
ATOM 618 C C . LEU A 1 86 ? -9.994 4.636 -4.033 1.00 94.12 86 LEU A C 1
ATOM 620 O O . LEU A 1 86 ? -11.019 4.922 -3.421 1.00 94.12 86 LEU A O 1
ATOM 624 N N . VAL A 1 87 ? -10.033 4.109 -5.260 1.00 96.44 87 VAL A N 1
ATOM 625 C CA . VAL A 1 87 ? -11.293 3.778 -5.943 1.00 96.44 87 VAL A CA 1
ATOM 626 C C . VAL A 1 87 ? -12.082 2.750 -5.136 1.00 96.44 87 VAL A C 1
ATOM 628 O O . VAL A 1 87 ? -13.286 2.912 -4.943 1.00 96.44 87 VAL A O 1
ATOM 631 N N . LEU A 1 88 ? -11.412 1.714 -4.632 1.00 95.88 88 LEU A N 1
ATOM 632 C CA . LEU A 1 88 ? -12.045 0.691 -3.809 1.00 95.88 88 LEU A CA 1
ATOM 633 C C . LEU A 1 88 ? -12.567 1.267 -2.485 1.00 95.88 88 LEU A C 1
ATOM 635 O O . LEU A 1 88 ? -13.691 0.954 -2.106 1.00 95.88 88 LEU A O 1
ATOM 639 N N . ASP A 1 89 ? -11.810 2.143 -1.823 1.00 92.62 89 ASP A N 1
ATOM 640 C CA . ASP A 1 89 ? -12.224 2.823 -0.589 1.00 92.62 89 ASP A CA 1
ATOM 641 C C . ASP A 1 89 ? -13.484 3.680 -0.798 1.00 92.62 89 ASP A C 1
ATOM 643 O O . ASP A 1 89 ? -14.452 3.581 -0.036 1.00 92.62 89 ASP A O 1
ATOM 647 N N . VAL A 1 90 ? -13.532 4.433 -1.904 1.00 94.31 90 VAL A N 1
ATOM 648 C CA . VAL A 1 90 ? -14.715 5.209 -2.297 1.00 94.31 90 VAL A CA 1
ATOM 649 C C . VAL A 1 90 ? -15.904 4.288 -2.559 1.00 94.31 90 VAL A C 1
ATOM 651 O O . VAL A 1 90 ? -16.986 4.535 -2.031 1.00 94.31 90 VAL A O 1
ATOM 654 N N . LEU A 1 91 ? -15.734 3.211 -3.333 1.00 95.31 91 LEU A N 1
ATOM 655 C CA . LEU A 1 91 ? -16.819 2.265 -3.618 1.00 95.31 91 LEU A CA 1
ATOM 656 C C . LEU A 1 91 ? -17.360 1.630 -2.334 1.00 95.31 91 LEU A C 1
ATOM 658 O O . LEU A 1 91 ? -18.572 1.618 -2.126 1.00 95.31 91 LEU A O 1
ATOM 662 N N . VAL A 1 92 ? -16.479 1.142 -1.458 1.00 93.38 92 VAL A N 1
ATOM 663 C CA . VAL A 1 92 ? -16.861 0.534 -0.176 1.00 93.38 92 VAL A CA 1
ATOM 664 C C . VAL A 1 92 ? -17.633 1.529 0.683 1.00 93.38 92 VAL A C 1
ATOM 666 O O . VAL A 1 92 ? -18.707 1.190 1.182 1.00 93.38 92 VAL A O 1
ATOM 669 N N . THR A 1 93 ? -17.139 2.761 0.807 1.00 92.62 93 THR A N 1
ATOM 670 C CA . THR A 1 93 ? -17.800 3.815 1.587 1.00 92.62 93 THR A CA 1
ATOM 671 C C . THR A 1 93 ? -19.185 4.135 1.024 1.00 92.62 93 THR A C 1
ATOM 673 O O . THR A 1 93 ? -20.167 4.145 1.765 1.00 92.62 93 THR A O 1
ATOM 676 N N . ARG A 1 94 ? -19.304 4.273 -0.303 1.00 91.75 94 ARG A N 1
ATOM 677 C CA . ARG A 1 94 ? -20.584 4.513 -0.989 1.00 91.75 94 ARG A CA 1
ATOM 678 C C . ARG A 1 94 ? -21.584 3.373 -0.808 1.00 91.75 94 ARG A C 1
ATOM 680 O O . ARG A 1 94 ? -22.764 3.626 -0.554 1.00 91.75 94 ARG A O 1
ATOM 687 N N . PHE A 1 95 ? -21.140 2.122 -0.926 1.00 91.94 95 PHE A N 1
ATOM 688 C CA . PHE A 1 95 ? -21.991 0.954 -0.686 1.00 91.94 95 PHE A CA 1
ATOM 689 C C . PHE A 1 95 ? -22.458 0.890 0.769 1.00 91.94 95 PHE A C 1
ATOM 691 O O . PHE A 1 95 ? -23.615 0.552 1.022 1.00 91.94 95 PHE A O 1
ATOM 698 N N . TYR A 1 96 ? -21.583 1.232 1.717 1.00 90.94 96 TYR A N 1
ATOM 699 C CA . TYR A 1 96 ? -21.923 1.254 3.134 1.00 90.94 96 TYR A CA 1
ATOM 700 C C . TYR A 1 96 ? -22.981 2.321 3.439 1.00 90.94 96 TYR A C 1
ATOM 702 O O . TYR A 1 96 ? -23.994 1.998 4.055 1.00 90.94 96 TYR A O 1
ATOM 710 N N . GLU A 1 97 ? -22.806 3.551 2.942 1.00 88.88 97 GLU A N 1
ATOM 711 C CA . GLU A 1 97 ? -23.794 4.631 3.083 1.00 88.88 97 GLU A CA 1
ATOM 712 C C . GLU A 1 97 ? -25.151 4.264 2.467 1.00 88.88 97 GLU A C 1
ATOM 714 O O . GLU A 1 97 ? -26.194 4.528 3.058 1.00 88.88 97 GLU A O 1
ATOM 719 N N . THR A 1 98 ? -25.147 3.609 1.303 1.00 83.94 98 THR A N 1
ATOM 720 C CA . THR A 1 98 ? -26.386 3.223 0.606 1.00 83.94 98 THR A CA 1
ATOM 721 C C . THR A 1 98 ? -27.141 2.113 1.337 1.00 83.94 98 THR A C 1
ATOM 723 O O . THR A 1 98 ? -28.365 2.084 1.304 1.00 83.94 98 THR A O 1
ATOM 726 N N . LYS A 1 99 ? -26.427 1.192 1.997 1.00 75.00 99 LYS A N 1
ATOM 727 C CA . LYS A 1 99 ? -27.023 0.044 2.699 1.00 75.00 99 LYS A CA 1
ATOM 728 C C . LYS A 1 99 ? -27.479 0.366 4.128 1.00 75.00 99 LYS A C 1
ATOM 730 O O . LYS A 1 99 ? -28.273 -0.382 4.686 1.00 75.00 99 LYS A O 1
ATOM 735 N N . HIS A 1 100 ? -26.949 1.431 4.731 1.00 61.81 100 HIS A N 1
ATOM 736 C CA . HIS A 1 100 ? -27.326 1.893 6.072 1.00 61.81 100 HIS A CA 1
ATOM 737 C C . HIS A 1 100 ? -28.437 2.961 6.075 1.00 61.81 100 HIS A C 1
ATOM 739 O O . HIS A 1 100 ? -28.758 3.484 7.145 1.00 61.81 100 HIS A O 1
ATOM 745 N N . ARG A 1 101 ? -29.015 3.265 4.907 1.00 48.53 101 ARG A N 1
ATOM 746 C CA . ARG A 1 101 ? -30.249 4.039 4.738 1.00 48.53 101 ARG A CA 1
ATOM 747 C C . ARG A 1 101 ? -31.424 3.097 4.497 1.00 48.53 101 ARG A C 1
ATOM 749 O O . ARG A 1 101 ? -32.520 3.425 4.997 1.00 48.53 101 ARG A O 1
#

Radius of gyration: 19.99 Å; chains: 1; bounding box: 53×27×51 Å